Protein AF-A0A258NCM9-F1 (afdb_monomer)

Solvent-accessible surface area (backbone atoms only — not comparable to full-atom values): 2728 Å² total; per-residue (Å²): 140,86,87,88,81,91,83,52,82,37,73,28,91,88,59,84,82,47,70,39,96,83,69,85,44,70,58,66,78,96,57,68,68,32,72,65,130

pLDDT: mean 95.18, std 2.88, range [82.94, 98.12]

Mean predicted al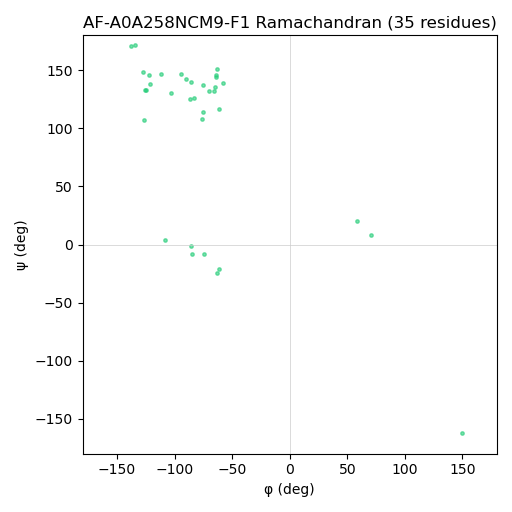igned error: 2.83 Å

Foldseek 3Di:
DDDDDDKDKAFDPPDDWDADPVNPGTDPPPTDIDIDD

Sequence (37 aa):
MKILVPVKRVVDYNVKVRVKSDGSGVDTANVKMSMNP

Radius of gyration: 13.9 Å; Cα contacts (8 Å, |Δi|>4): 38; chains: 1; bounding box: 28×16×44 Å

Secondary structure (DSSP, 8-state):
--------EEE-TTS---B-TTSSSB--TT--EEE--

Nearest PDB structures (foldseek):
  1efp-assembly2_D  TM=9.449E-01  e=8.187E-03  Paracoccus denitrificans
  1efv-assembly1_B  TM=9.905E-01  e=2.285E-02  Homo sapiens
  2a1u-assembly1_B  TM=9.792E-01  e=5.261E-02  Homo sapiens
  5mro-assembly1_A  TM=2.468E-01  e=5.688E+00  Arabidopsis thaliana

Structure (mmCIF, N/CA/C/O backbone):
data_AF-A0A258NCM9-F1
#
_entry.id   AF-A0A258NCM9-F1
#
loop_
_atom_site.group_PDB
_atom_site.id
_atom_site.type_symbol
_atom_site.label_atom_id
_atom_site.label_alt_id
_atom_site.label_comp_id
_atom_site.label_asym_id
_atom_site.label_entity_id
_atom_site.label_seq_id
_atom_site.pdbx_PDB_ins_code
_atom_site.Cartn_x
_atom_site.Cartn_y
_atom_site.Cartn_z
_atom_site.occupancy
_atom_site.B_iso_or_equiv
_atom_site.auth_seq_id
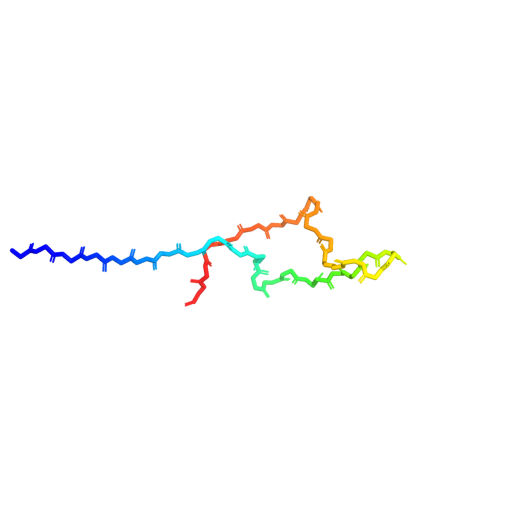_atom_site.auth_comp_id
_atom_site.auth_asym_id
_atom_site.auth_atom_id
_atom_site.pdbx_PDB_model_num
ATOM 1 N N . MET A 1 1 ? -19.276 0.494 25.725 1.0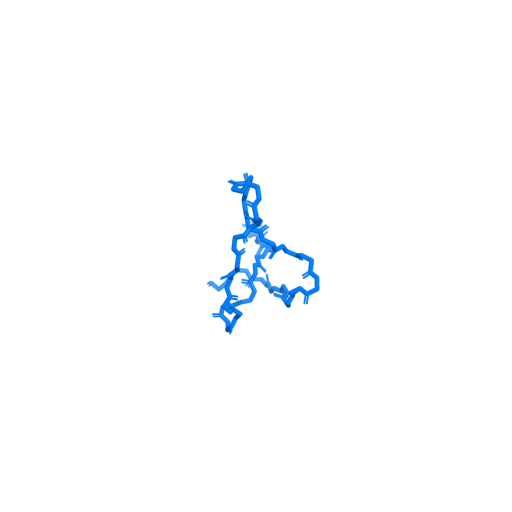0 82.94 1 MET A N 1
ATOM 2 C CA . MET A 1 1 ? -18.251 1.228 24.946 1.00 82.94 1 MET A CA 1
ATOM 3 C C . MET A 1 1 ? -18.219 0.682 23.527 1.00 82.94 1 MET A C 1
ATOM 5 O O . MET A 1 1 ? -18.327 -0.528 23.381 1.00 82.94 1 MET A O 1
ATOM 9 N N . LYS A 1 2 ? -18.102 1.533 22.502 1.00 88.38 2 LYS A N 1
ATOM 10 C CA . LYS A 1 2 ? -17.923 1.115 21.099 1.00 88.38 2 LYS A CA 1
ATOM 11 C C . LYS A 1 2 ? -16.682 1.812 20.541 1.00 88.38 2 LYS A C 1
ATOM 13 O O . LYS A 1 2 ? -16.533 3.009 20.764 1.00 88.38 2 LYS A O 1
ATOM 18 N N . ILE A 1 3 ? -15.812 1.063 19.864 1.00 91.38 3 ILE A N 1
ATOM 19 C CA . ILE A 1 3 ? -14.558 1.558 19.280 1.00 91.38 3 ILE A CA 1
ATOM 20 C C . ILE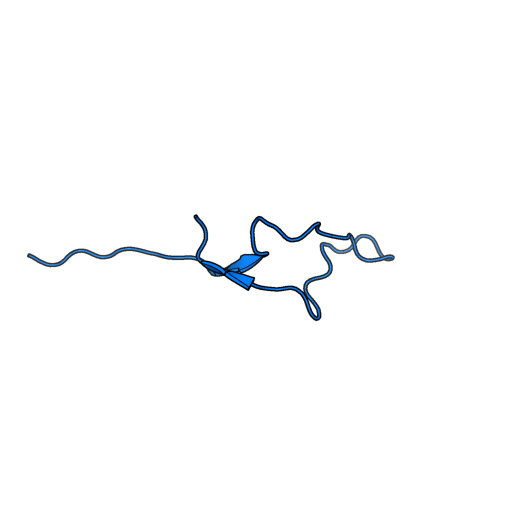 A 1 3 ? -14.555 1.199 17.796 1.00 91.38 3 ILE A C 1
ATOM 22 O O . ILE A 1 3 ? -14.864 0.065 17.432 1.00 91.38 3 ILE A O 1
ATOM 26 N N . LEU A 1 4 ? -14.217 2.173 16.955 1.00 96.81 4 LEU A N 1
ATOM 27 C CA . LEU A 1 4 ? -14.025 1.995 15.521 1.00 96.81 4 LEU A CA 1
ATOM 28 C C . LEU A 1 4 ? -12.524 1.968 15.220 1.00 96.81 4 LEU A C 1
ATOM 30 O O . LEU A 1 4 ? -11.804 2.867 15.647 1.00 96.81 4 LEU A O 1
ATOM 34 N N . VAL A 1 5 ? -12.074 0.966 14.463 1.00 96.12 5 VAL A N 1
ATOM 35 C CA . VAL A 1 5 ? -10.676 0.836 14.031 1.00 96.12 5 VAL A CA 1
ATOM 36 C C . VAL A 1 5 ? -10.639 0.689 12.508 1.00 96.12 5 VAL A C 1
ATOM 38 O O . VAL A 1 5 ? -11.037 -0.359 11.994 1.00 96.12 5 VAL A O 1
ATOM 41 N N . PRO A 1 6 ? -10.209 1.721 11.760 1.00 96.88 6 PRO A N 1
ATOM 42 C CA . PRO A 1 6 ? -10.051 1.612 10.320 1.00 96.88 6 PRO A CA 1
ATOM 43 C C . PRO A 1 6 ? -8.798 0.802 9.987 1.00 96.88 6 PRO A C 1
ATOM 45 O O . PRO A 1 6 ? -7.733 1.007 10.565 1.00 96.88 6 PRO A O 1
ATOM 48 N N . VAL A 1 7 ? -8.917 -0.088 9.008 1.00 97.56 7 VAL A N 1
ATOM 49 C CA . VAL A 1 7 ? -7.796 -0.863 8.468 1.00 97.56 7 VAL A CA 1
ATOM 50 C C . VAL A 1 7 ? -7.750 -0.703 6.955 1.00 97.56 7 VAL A C 1
ATOM 52 O O . VAL A 1 7 ? -8.783 -0.527 6.305 1.00 97.56 7 VAL A O 1
ATOM 55 N N . LYS A 1 8 ? -6.547 -0.759 6.379 1.00 98.12 8 LYS A N 1
ATOM 56 C CA . LYS A 1 8 ? -6.326 -0.634 4.934 1.00 98.12 8 LYS A CA 1
ATOM 57 C C . LYS A 1 8 ? -5.638 -1.884 4.400 1.00 98.12 8 LYS A C 1
ATOM 59 O O . LYS A 1 8 ? -4.695 -2.384 5.008 1.00 98.12 8 LYS A O 1
ATOM 64 N N . ARG A 1 9 ? -6.089 -2.364 3.240 1.00 97.75 9 ARG A N 1
ATOM 65 C CA . ARG A 1 9 ? -5.408 -3.412 2.471 1.00 97.75 9 ARG A CA 1
ATOM 66 C C . ARG A 1 9 ? -4.309 -2.781 1.613 1.00 97.75 9 ARG A C 1
ATOM 68 O O . ARG A 1 9 ? -4.592 -1.861 0.846 1.00 97.75 9 ARG A O 1
ATOM 75 N N . VAL A 1 10 ? -3.085 -3.282 1.731 1.00 97.44 10 VAL A N 1
ATOM 76 C CA . VAL A 1 10 ? -1.883 -2.786 1.038 1.00 97.44 10 VAL A CA 1
ATOM 77 C C . VAL A 1 10 ? -1.073 -3.951 0.459 1.00 97.44 10 VAL A C 1
ATOM 79 O O . VAL A 1 10 ? -1.405 -5.113 0.696 1.00 97.44 10 VAL A O 1
ATOM 82 N N . VAL A 1 11 ? -0.049 -3.651 -0.343 1.00 97.25 11 VAL A N 1
ATOM 83 C CA . VAL A 1 11 ? 0.927 -4.658 -0.793 1.00 97.25 11 VAL A CA 1
ATOM 84 C C . VAL A 1 11 ? 1.692 -5.172 0.429 1.00 97.25 11 VAL A C 1
ATOM 86 O O . VAL A 1 11 ? 2.066 -4.377 1.288 1.00 97.25 11 VAL A O 1
ATOM 89 N N . ASP A 1 12 ? 1.878 -6.492 0.524 1.00 97.56 12 ASP A N 1
ATOM 90 C CA . ASP A 1 12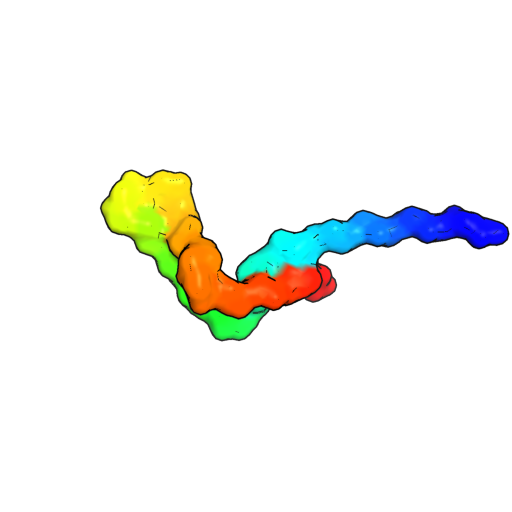 ? 2.571 -7.120 1.654 1.00 97.56 12 ASP A CA 1
ATOM 91 C C . ASP A 1 12 ? 3.991 -6.562 1.798 1.00 97.56 12 ASP A C 1
ATOM 93 O O . ASP A 1 12 ? 4.699 -6.369 0.808 1.00 97.56 12 ASP A O 1
ATOM 97 N N . TYR A 1 13 ? 4.413 -6.317 3.037 1.00 95.44 13 TYR A N 1
ATOM 98 C CA . TYR A 1 13 ? 5.689 -5.669 3.337 1.00 95.44 13 TYR A CA 1
ATOM 99 C C . TYR A 1 13 ? 6.915 -6.455 2.835 1.00 95.44 13 TYR A C 1
ATOM 101 O O . TYR A 1 13 ? 7.976 -5.866 2.641 1.00 95.44 13 TYR A O 1
ATOM 109 N N . ASN A 1 14 ? 6.785 -7.766 2.597 1.00 96.31 14 ASN A N 1
ATOM 110 C CA . ASN A 1 14 ? 7.859 -8.592 2.039 1.00 96.31 14 ASN A CA 1
ATOM 111 C C . ASN A 1 14 ? 7.927 -8.547 0.504 1.00 96.31 14 ASN A C 1
ATOM 113 O O . ASN A 1 14 ? 8.846 -9.113 -0.090 1.00 96.31 14 ASN A O 1
ATOM 117 N N . VAL A 1 15 ? 6.950 -7.936 -0.169 1.00 95.94 15 VAL A N 1
ATOM 118 C CA . VAL A 1 15 ? 6.906 -7.882 -1.632 1.00 95.94 15 VAL A CA 1
ATOM 119 C C . VAL A 1 15 ? 7.712 -6.690 -2.134 1.00 95.94 15 VAL A C 1
ATOM 121 O O . VAL A 1 15 ? 7.440 -5.536 -1.807 1.00 95.94 15 VAL A O 1
ATOM 124 N N . LYS A 1 16 ? 8.670 -6.955 -3.026 1.00 95.12 16 LYS A N 1
ATOM 125 C CA . LYS A 1 16 ? 9.360 -5.901 -3.772 1.00 95.12 16 LYS A CA 1
ATOM 126 C C . LYS A 1 16 ? 8.456 -5.371 -4.887 1.00 95.12 16 LYS A C 1
ATOM 128 O O . LYS A 1 16 ? 8.245 -6.045 -5.895 1.00 95.12 16 LYS A O 1
ATOM 133 N N . VAL A 1 17 ? 7.947 -4.157 -4.707 1.00 94.44 17 VAL A N 1
ATOM 134 C CA . VAL A 1 17 ? 7.095 -3.465 -5.684 1.00 94.44 17 VAL A CA 1
ATOM 135 C C . VAL A 1 17 ? 7.831 -3.154 -6.988 1.00 94.44 17 VAL A C 1
ATOM 137 O O . VAL A 1 17 ? 9.029 -2.865 -6.999 1.00 94.44 17 VAL A O 1
ATOM 140 N N . ARG A 1 18 ? 7.089 -3.212 -8.099 1.00 94.94 18 ARG A N 1
ATOM 141 C CA . ARG A 1 18 ? 7.553 -2.876 -9.452 1.00 94.94 18 ARG A CA 1
ATOM 142 C C . ARG A 1 18 ? 6.680 -1.769 -10.027 1.00 94.94 18 ARG A C 1
ATOM 144 O O . ARG A 1 18 ? 5.486 -1.717 -9.745 1.00 94.94 18 ARG A O 1
ATOM 151 N N . VAL A 1 19 ? 7.2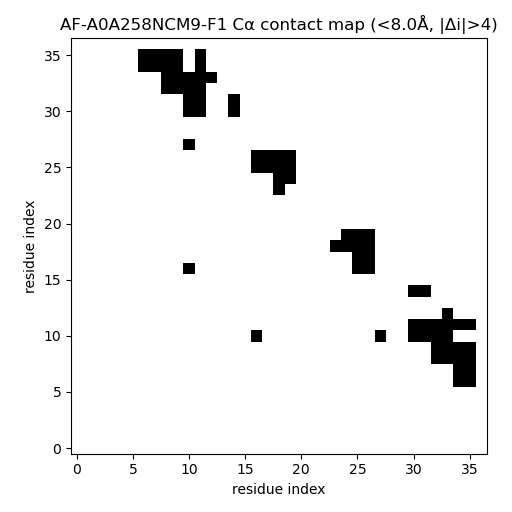72 -0.894 -10.830 1.00 95.88 19 VAL A N 1
ATOM 152 C CA . VAL A 1 19 ? 6.547 0.163 -11.549 1.00 95.88 19 VAL A CA 1
ATOM 153 C C . VAL A 1 19 ? 6.119 -0.382 -12.910 1.00 95.88 19 VAL A C 1
ATOM 155 O O . VAL A 1 19 ? 6.856 -1.155 -13.525 1.00 95.88 19 VAL A O 1
ATOM 158 N N . LYS A 1 20 ? 4.929 -0.000 -13.370 1.00 95.62 20 LYS A N 1
ATOM 159 C CA . LYS A 1 20 ? 4.455 -0.307 -14.722 1.00 95.62 20 LYS A CA 1
ATOM 160 C C . LYS A 1 20 ? 5.354 0.351 -15.772 1.00 95.62 20 LYS A C 1
ATOM 162 O O . LYS A 1 20 ? 5.920 1.416 -15.536 1.00 95.62 20 LYS A O 1
ATOM 167 N N . SER A 1 21 ? 5.458 -0.261 -16.950 1.00 95.06 21 SER A N 1
ATOM 168 C CA . SER A 1 21 ? 6.315 0.229 -18.042 1.00 95.06 21 SER A CA 1
ATOM 169 C C . SER A 1 21 ? 5.908 1.600 -18.588 1.00 95.06 21 SER A C 1
ATOM 171 O O . SER A 1 21 ? 6.741 2.3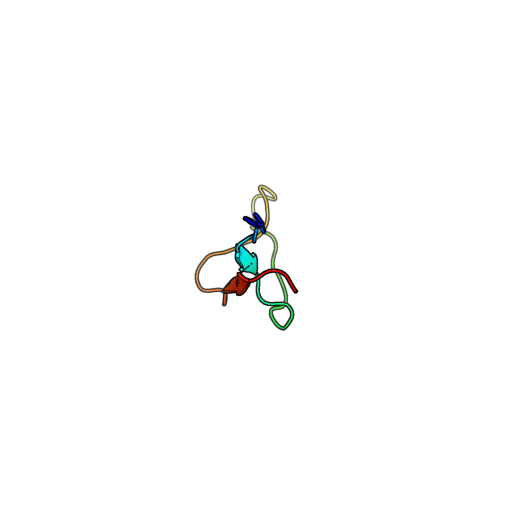04 -19.143 1.00 95.06 21 SER A O 1
ATOM 173 N N . ASP A 1 22 ? 4.640 1.978 -18.434 1.00 96.00 22 ASP A N 1
ATOM 174 C CA . ASP A 1 22 ? 4.080 3.271 -18.842 1.00 96.0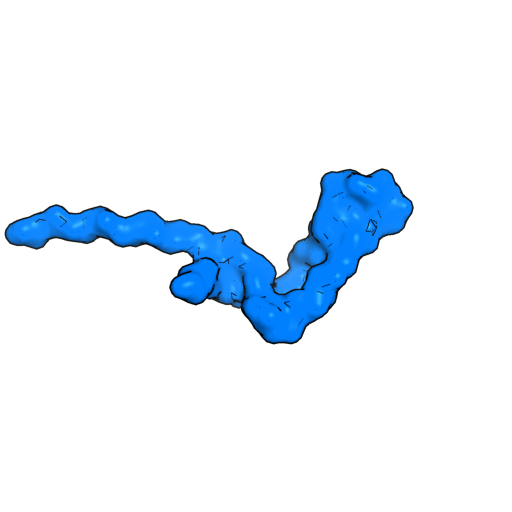0 22 ASP A CA 1
ATOM 175 C C . ASP A 1 22 ? 4.250 4.376 -17.781 1.00 96.00 22 ASP A C 1
ATOM 177 O O . ASP A 1 22 ? 3.830 5.511 -17.994 1.00 96.00 22 ASP A O 1
ATOM 181 N N . GLY A 1 23 ? 4.837 4.056 -16.622 1.00 95.38 23 GLY A N 1
ATOM 182 C CA . GLY A 1 23 ? 5.012 4.995 -15.516 1.00 95.38 23 GLY A CA 1
ATOM 183 C C . GLY A 1 23 ? 3.719 5.375 -14.787 1.00 95.38 23 GLY A C 1
ATOM 184 O O . GLY A 1 23 ? 3.756 6.242 -13.918 1.00 95.38 23 GLY A O 1
ATOM 185 N N . SER A 1 24 ? 2.579 4.732 -15.074 1.00 95.94 24 SER A N 1
ATOM 186 C CA . SER A 1 24 ? 1.277 5.129 -14.518 1.00 95.94 24 SER A CA 1
ATOM 187 C C . SER A 1 24 ? 1.092 4.758 -13.037 1.00 95.94 24 SER A C 1
ATOM 189 O O . SER A 1 24 ? 0.062 5.084 -12.442 1.00 95.94 24 SER A O 1
ATOM 191 N N . GLY A 1 25 ? 2.018 3.993 -12.451 1.00 94.75 25 GLY A N 1
ATOM 192 C CA . GLY A 1 25 ? 1.948 3.540 -11.065 1.00 94.75 25 GLY A CA 1
ATOM 193 C C . GLY A 1 25 ? 2.612 2.188 -10.823 1.00 94.75 25 GLY A C 1
ATOM 194 O O . GLY A 1 25 ? 3.417 1.707 -11.619 1.00 94.75 25 GLY A O 1
ATOM 195 N N . VAL A 1 26 ? 2.265 1.575 -9.692 1.00 96.12 26 VAL A N 1
ATOM 196 C CA . VAL A 1 26 ? 2.800 0.280 -9.248 1.00 96.12 26 VAL A CA 1
ATOM 197 C C . VAL A 1 26 ? 1.994 -0.868 -9.854 1.00 96.12 26 VAL A C 1
ATOM 199 O O . VAL A 1 26 ? 0.765 -0.800 -9.934 1.00 96.12 26 VAL A O 1
ATOM 202 N N . ASP A 1 27 ? 2.685 -1.929 -10.263 1.00 94.31 27 ASP A N 1
ATOM 203 C CA . ASP A 1 27 ? 2.047 -3.177 -10.661 1.00 94.31 27 ASP A CA 1
ATOM 204 C C . ASP A 1 27 ? 1.560 -3.943 -9.424 1.00 94.31 27 ASP A C 1
ATOM 206 O O . ASP A 1 27 ? 2.344 -4.372 -8.574 1.00 94.31 27 ASP A O 1
ATOM 210 N N . THR A 1 28 ? 0.241 -4.068 -9.313 1.00 94.31 28 THR A N 1
ATOM 211 C CA . THR A 1 28 ? -0.445 -4.802 -8.245 1.00 94.31 28 THR A CA 1
ATOM 212 C C . THR A 1 28 ? -1.060 -6.109 -8.743 1.00 94.31 28 THR A C 1
ATOM 214 O O . THR A 1 28 ? -1.723 -6.810 -7.974 1.00 94.31 28 THR A O 1
ATOM 217 N N . ALA A 1 29 ? -0.856 -6.470 -10.014 1.00 92.69 29 ALA A N 1
ATOM 218 C CA . ALA A 1 29 ? -1.300 -7.751 -10.531 1.00 92.69 29 ALA A CA 1
ATOM 219 C C . ALA A 1 29 ? -0.452 -8.875 -9.916 1.00 92.69 29 ALA A C 1
ATOM 221 O O . ALA A 1 29 ? 0.773 -8.806 -9.883 1.00 92.69 29 ALA A O 1
ATOM 222 N N . ASN A 1 30 ? -1.109 -9.926 -9.419 1.00 91.25 30 ASN A N 1
ATOM 223 C CA . ASN A 1 30 ? -0.462 -11.130 -8.879 1.00 91.25 30 ASN A CA 1
ATO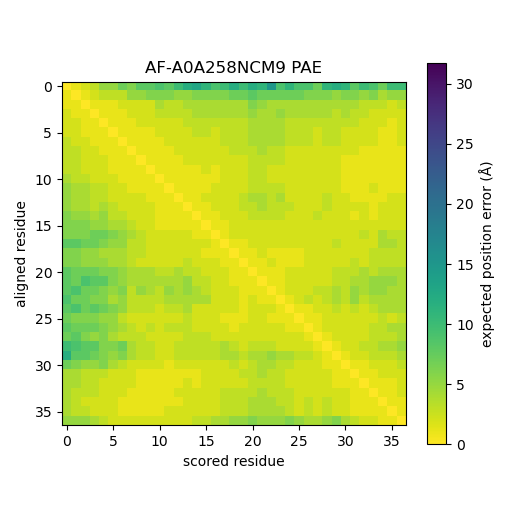M 224 C C . ASN A 1 30 ? 0.514 -10.902 -7.703 1.00 91.25 30 ASN A C 1
ATOM 226 O O . ASN A 1 30 ? 1.339 -11.769 -7.417 1.00 91.25 30 ASN A O 1
ATOM 230 N N . VAL A 1 31 ? 0.419 -9.773 -6.990 1.00 94.81 31 VAL A N 1
ATOM 231 C CA . VAL A 1 31 ? 1.200 -9.540 -5.764 1.00 94.81 31 VAL A CA 1
ATOM 232 C C . VAL A 1 31 ? 0.411 -9.931 -4.517 1.00 94.81 31 VAL A C 1
ATOM 234 O O . VAL A 1 31 ? -0.812 -9.777 -4.450 1.00 94.81 31 VAL A O 1
ATOM 237 N N . LYS A 1 32 ? 1.117 -10.421 -3.494 1.00 96.25 32 LYS A N 1
ATOM 238 C CA . LYS A 1 32 ? 0.519 -10.685 -2.183 1.00 96.25 32 LYS A CA 1
ATOM 239 C C . LYS A 1 32 ? 0.088 -9.363 -1.544 1.00 96.25 32 LYS A C 1
ATOM 241 O O . LYS A 1 32 ? 0.861 -8.408 -1.487 1.00 96.25 32 LYS A O 1
ATOM 246 N N . MET A 1 33 ? -1.140 -9.337 -1.039 1.00 97.56 33 MET A N 1
ATOM 247 C CA . MET A 1 33 ? -1.710 -8.197 -0.321 1.00 97.56 33 MET A CA 1
ATOM 248 C C . MET A 1 33 ? -1.899 -8.567 1.152 1.00 97.56 33 MET A C 1
ATOM 250 O O . MET A 1 33 ? -2.229 -9.715 1.455 1.00 97.56 33 MET A O 1
ATOM 254 N N . SER A 1 34 ? -1.741 -7.604 2.055 1.00 97.56 34 SER A N 1
ATOM 255 C CA . SER A 1 34 ? -1.929 -7.779 3.499 1.00 97.56 34 SER A CA 1
ATOM 256 C C . SER A 1 34 ? -2.676 -6.593 4.117 1.00 97.56 34 SER A C 1
ATOM 258 O O . SER A 1 34 ? -2.921 -5.573 3.466 1.00 97.56 34 SER A O 1
ATOM 260 N N . MET A 1 35 ? -3.063 -6.726 5.387 1.00 97.94 35 MET A N 1
ATOM 261 C CA . MET A 1 35 ? -3.418 -5.564 6.203 1.00 97.94 35 MET A CA 1
ATOM 262 C C . MET A 1 35 ? -2.174 -4.689 6.372 1.00 97.94 35 MET A C 1
ATOM 264 O O . MET A 1 35 ? -1.067 -5.224 6.445 1.00 97.94 35 MET A O 1
ATOM 268 N N . ASN A 1 36 ? -2.360 -3.372 6.398 1.00 96.50 36 ASN A N 1
ATOM 269 C CA . ASN A 1 36 ? -1.289 -2.443 6.727 1.00 96.50 36 ASN A CA 1
ATOM 270 C C . ASN A 1 36 ? -0.790 -2.719 8.157 1.00 96.50 36 ASN A C 1
ATOM 272 O O . ASN A 1 36 ? -1.614 -2.583 9.067 1.00 96.50 36 ASN A O 1
ATOM 276 N N . PRO A 1 37 ? 0.485 -3.123 8.340 1.00 93.25 37 PRO A N 1
ATOM 277 C CA . PRO A 1 37 ? 1.118 -3.170 9.657 1.00 93.25 37 PRO A CA 1
ATOM 278 C C . PRO A 1 37 ? 1.139 -1.779 10.300 1.00 93.25 37 PRO A C 1
ATOM 280 O O . PRO A 1 37 ? 0.977 -1.720 11.535 1.00 93.25 37 PRO A O 1
#